Protein AF-A0A0D6JG32-F1 (afdb_monomer)

Nearest PDB structures (foldseek):
  5dy8-assembly1_B  TM=2.649E-01  e=4.350E+00  Homo sapiens
  4mgc-assembly1_A  TM=2.528E-01  e=4.806E+00  Homo sapiens
  7vjl-assembly2_B  TM=2.838E-01  e=5.581E+00  Homo sapiens
  5dyb-assembly1_B  TM=2.627E-01  e=7.160E+00  Homo sapiens

pLDDT: mean 90.35, std 12.0, range [39.84, 98.31]

Mean predicted aligned error: 5.26 Å

Secondary structure (DSSP, 8-state):
-------HHHHHHHHHHHHHHHTTS----BSSSTT-B-HHHHHHH---GGGHHHHHHHHHHHHHHTT-S---SS-HHHHHHHHHHHHHHH---TT---HHHHHHHHHTTT--HHHHHHHHHHHHHHHHHTT-S--TT--S---

Solvent-accessible surface area (backbone atoms only — not comparable to full-atom values): 8541 Å² total; per-residue (Å²): 133,83,78,81,78,77,48,67,68,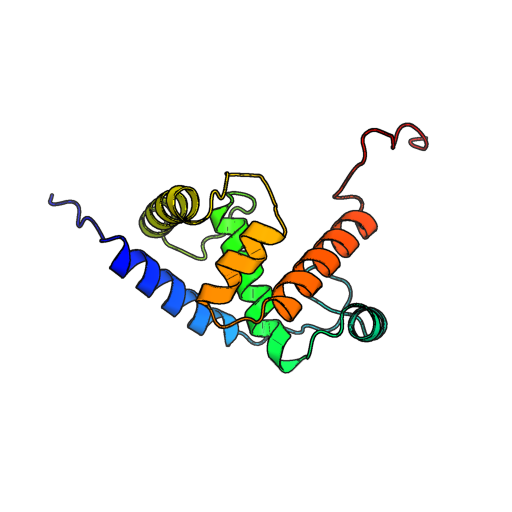57,33,52,50,52,52,51,51,46,49,62,56,57,39,68,55,94,69,84,48,72,42,87,52,79,78,27,45,37,79,66,50,36,69,73,50,64,60,55,76,90,47,46,46,54,54,50,48,48,47,52,54,49,36,44,58,24,65,70,48,96,68,81,84,57,60,68,76,39,46,55,46,49,42,52,50,41,28,76,75,60,68,52,48,74,71,57,89,50,65,71,48,47,28,59,55,35,43,79,77,70,43,50,56,70,54,40,45,32,49,46,54,51,39,53,52,44,32,48,78,67,66,72,54,82,56,98,80,71,79,79,85,91,127

Sequence (143 aa):
MSENKISTERAWQALHEAYRRDVKRKVNYEGTDWCEITPEEKKVFHIADISMPWVVTAYRYYEEILDLTDTDLLPPHVLALIRKDVAERFGMEPRMMCHTQFENFAKIFGISRRTAHAWFIKHEFWCVRRGIQGYDDDDEFLY

Structure (mmCIF, N/CA/C/O backbone):
data_AF-A0A0D6JG32-F1
#
_entry.id   AF-A0A0D6JG32-F1
#
loop_
_atom_site.group_PDB
_atom_site.id
_atom_site.type_symbol
_atom_site.label_atom_id
_atom_site.label_alt_id
_atom_site.label_comp_id
_atom_site.label_asym_id
_atom_site.label_entity_id
_atom_site.label_seq_id
_atom_site.pdbx_PDB_ins_code
_atom_site.Cartn_x
_atom_site.Cartn_y
_atom_site.Cartn_z
_atom_site.occupancy
_atom_site.B_iso_or_equiv
_atom_site.auth_seq_id
_atom_site.auth_comp_id
_atom_site.auth_asym_id
_atom_site.auth_atom_id
_atom_site.pdbx_PDB_model_num
ATOM 1 N N . MET A 1 1 ? -28.783 12.613 21.079 1.00 39.84 1 MET A N 1
ATOM 2 C CA . MET A 1 1 ? -28.299 11.674 20.046 1.00 39.84 1 MET A CA 1
ATOM 3 C C . MET A 1 1 ? -26.962 11.143 20.524 1.00 39.84 1 MET A C 1
ATOM 5 O O . MET A 1 1 ? -26.041 11.934 20.650 1.00 39.84 1 MET A O 1
ATOM 9 N N . SER A 1 2 ? -26.869 9.871 20.916 1.00 43.12 2 SER A N 1
ATOM 10 C CA . SER A 1 2 ? -25.583 9.293 21.316 1.00 43.12 2 SER A CA 1
ATOM 11 C C . SER A 1 2 ? -24.749 9.067 20.060 1.00 43.12 2 SER A C 1
ATOM 13 O O . SER A 1 2 ? -25.084 8.202 19.250 1.00 43.12 2 SER A O 1
ATOM 15 N N . GLU A 1 3 ? -23.693 9.856 19.875 1.00 51.03 3 GLU A N 1
ATOM 16 C CA . GLU A 1 3 ? -22.641 9.529 18.917 1.00 51.03 3 GLU A CA 1
ATOM 17 C C . GLU A 1 3 ? -22.127 8.132 19.252 1.00 51.03 3 GLU A C 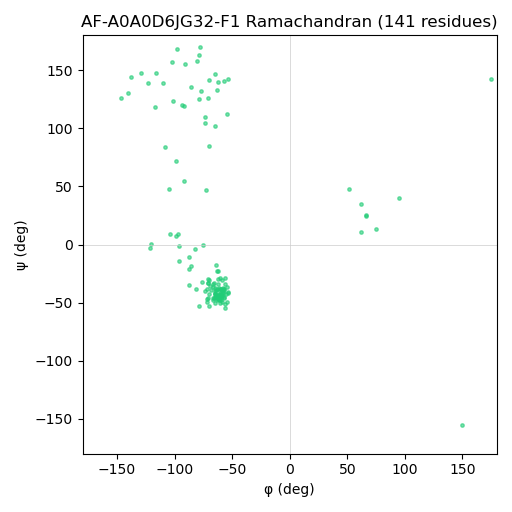1
ATOM 19 O O . GLU A 1 3 ? -21.565 7.896 20.325 1.00 51.03 3 GLU A O 1
ATOM 24 N N . ASN A 1 4 ? -22.380 7.181 18.359 1.00 55.91 4 ASN A N 1
ATOM 25 C CA . ASN A 1 4 ? -21.867 5.829 18.481 1.00 55.91 4 ASN A CA 1
ATOM 26 C C . ASN A 1 4 ? -20.350 5.912 18.245 1.00 55.91 4 ASN A C 1
ATOM 28 O O . ASN A 1 4 ? -19.881 5.794 17.116 1.00 55.91 4 ASN A O 1
ATOM 32 N N . LYS A 1 5 ? -19.579 6.215 19.298 1.00 75.81 5 LYS A N 1
ATOM 33 C CA . LYS A 1 5 ? -18.115 6.256 19.241 1.00 75.81 5 LYS A CA 1
ATOM 34 C C . LYS A 1 5 ? -17.614 4.843 18.954 1.00 75.81 5 LYS A C 1
ATOM 36 O O . LYS A 1 5 ? -17.618 3.979 19.828 1.00 75.81 5 LYS A O 1
ATOM 41 N N . ILE A 1 6 ? -17.231 4.595 17.707 1.00 84.75 6 ILE A N 1
ATOM 42 C CA . ILE A 1 6 ? -16.534 3.373 17.315 1.00 84.75 6 ILE A CA 1
ATOM 43 C C . ILE A 1 6 ? -15.188 3.307 18.065 1.00 84.75 6 ILE A C 1
ATOM 45 O O . ILE A 1 6 ? -14.531 4.327 18.271 1.00 84.75 6 ILE A O 1
ATOM 49 N N . SER A 1 7 ? -14.798 2.122 18.538 1.00 93.25 7 SER A N 1
ATOM 50 C CA . SER A 1 7 ? -13.498 1.919 19.189 1.00 93.25 7 SER A CA 1
ATOM 51 C C . SER A 1 7 ? -12.382 1.761 18.154 1.00 93.25 7 SER A C 1
ATOM 53 O O . SER A 1 7 ? -12.638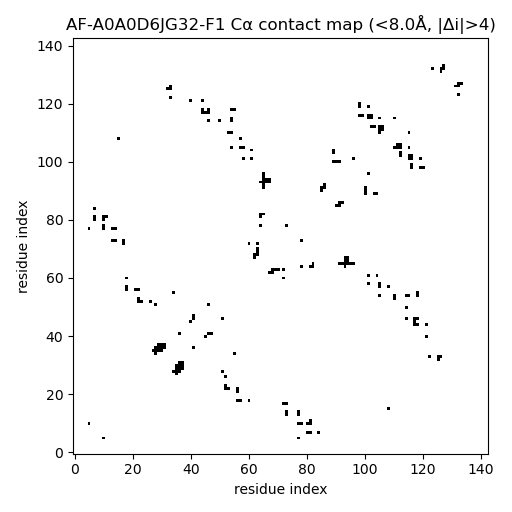 1.335 17.028 1.00 93.25 7 SER A O 1
ATOM 55 N N . THR A 1 8 ? -11.131 2.024 18.545 1.00 93.69 8 THR A N 1
ATOM 56 C CA . THR A 1 8 ? -9.947 1.784 17.697 1.00 93.69 8 THR A CA 1
ATOM 57 C C . THR A 1 8 ? -9.896 0.342 17.187 1.00 93.69 8 THR A C 1
ATOM 59 O O . THR A 1 8 ? -9.641 0.107 16.012 1.00 93.69 8 THR A O 1
ATOM 62 N N . GLU A 1 9 ? -10.230 -0.635 18.035 1.00 94.50 9 GLU A N 1
ATOM 63 C CA . GLU A 1 9 ? -10.300 -2.047 17.643 1.00 94.50 9 GLU A CA 1
ATOM 64 C C . GLU A 1 9 ? -11.325 -2.292 16.525 1.00 94.50 9 GLU A C 1
ATOM 66 O O . GLU A 1 9 ? -11.016 -2.945 15.529 1.00 94.50 9 GLU A O 1
ATOM 71 N N . ARG A 1 10 ? -12.531 -1.723 16.646 1.00 95.56 10 ARG A N 1
ATOM 72 C CA . ARG A 1 10 ? -13.561 -1.831 15.604 1.00 95.56 10 ARG A CA 1
ATOM 73 C C . ARG A 1 10 ? -13.161 -1.102 14.322 1.00 95.56 10 ARG A C 1
ATOM 75 O O . ARG A 1 10 ? -13.494 -1.573 13.239 1.00 95.56 10 ARG A O 1
ATOM 82 N N . ALA A 1 11 ? -12.438 0.012 14.427 1.00 95.81 11 ALA A N 1
ATOM 83 C CA . ALA A 1 11 ? -11.901 0.713 13.265 1.00 95.81 11 ALA A CA 1
ATOM 84 C C . ALA A 1 11 ? -10.892 -0.169 12.505 1.00 95.81 11 ALA A C 1
ATOM 86 O O . ALA A 1 11 ? -10.995 -0.311 11.287 1.00 95.81 11 ALA A O 1
ATOM 87 N N . TRP A 1 12 ? -9.979 -0.837 13.220 1.00 96.31 12 TRP A N 1
ATOM 88 C CA . TRP A 1 12 ? -9.034 -1.790 12.625 1.00 96.31 12 TRP A CA 1
ATOM 89 C C . TRP A 1 12 ? -9.732 -3.006 12.010 1.00 96.31 12 TRP A C 1
ATOM 91 O O . TRP A 1 12 ? -9.347 -3.449 10.928 1.00 96.31 12 TRP A O 1
ATOM 101 N N . GLN A 1 13 ? -10.778 -3.531 12.654 1.00 96.62 13 GLN A N 1
ATOM 102 C CA . GLN A 1 13 ? -11.599 -4.604 12.085 1.00 96.62 13 GLN A CA 1
ATOM 103 C C . GLN A 1 13 ? -12.247 -4.171 10.764 1.00 96.62 13 GLN A C 1
ATOM 105 O O . GLN A 1 13 ? -12.113 -4.883 9.769 1.00 96.62 13 GLN A O 1
ATOM 110 N N . ALA A 1 14 ? -12.859 -2.983 10.723 1.00 96.12 14 ALA A N 1
ATOM 111 C CA . ALA A 1 14 ? -13.464 -2.436 9.510 1.00 96.12 14 ALA A CA 1
ATOM 112 C C . ALA A 1 14 ? -12.433 -2.262 8.380 1.00 96.12 14 ALA A C 1
ATOM 114 O O . ALA A 1 14 ? -12.694 -2.650 7.242 1.00 96.12 14 ALA A O 1
ATOM 115 N N . LEU A 1 15 ? -11.238 -1.755 8.700 1.00 96.44 15 LEU A N 1
ATOM 116 C CA . LEU A 1 15 ? -10.128 -1.643 7.752 1.00 96.44 15 LEU A CA 1
ATOM 117 C C . LEU A 1 15 ? -9.685 -3.014 7.219 1.00 96.44 15 LEU A C 1
ATOM 119 O O . LEU A 1 15 ? -9.514 -3.181 6.013 1.00 96.44 15 LEU A O 1
ATOM 123 N N . HIS A 1 16 ? -9.567 -4.028 8.078 1.00 97.19 16 HIS A N 1
ATOM 124 C CA . HIS A 1 16 ? -9.230 -5.387 7.650 1.00 97.19 16 HIS A CA 1
ATOM 125 C C . HIS A 1 16 ? -10.304 -6.030 6.768 1.00 97.19 16 HIS A C 1
ATOM 127 O O . HIS A 1 16 ? -9.977 -6.748 5.820 1.00 97.19 16 HIS A O 1
ATOM 133 N N . GLU A 1 17 ? -11.578 -5.821 7.082 1.00 96.56 17 GLU A N 1
ATOM 134 C CA . GLU A 1 17 ? -12.697 -6.326 6.286 1.00 96.56 17 GLU A CA 1
ATOM 135 C C . GLU A 1 17 ? -12.746 -5.668 4.909 1.00 96.56 17 GLU A C 1
ATOM 137 O O . GLU A 1 17 ? -12.849 -6.371 3.899 1.00 96.56 17 GLU A O 1
ATOM 142 N N . ALA A 1 18 ? -12.598 -4.343 4.863 1.00 96.50 18 ALA A N 1
ATOM 143 C CA . ALA A 1 18 ? -12.547 -3.577 3.627 1.00 96.50 18 ALA A CA 1
ATOM 144 C C . ALA A 1 18 ? -11.354 -4.014 2.758 1.00 96.50 18 ALA A C 1
ATOM 146 O O . ALA A 1 18 ? -11.538 -4.361 1.591 1.00 96.50 18 ALA A O 1
ATOM 147 N N . TYR A 1 19 ? -10.169 -4.164 3.356 1.00 97.12 19 TYR A N 1
ATOM 148 C CA . TYR A 1 19 ? -8.989 -4.706 2.683 1.00 97.12 19 TYR A CA 1
ATOM 149 C C . TYR A 1 19 ? -9.245 -6.099 2.085 1.00 97.12 19 TYR A C 1
ATOM 151 O O . TYR A 1 19 ? -9.022 -6.321 0.896 1.00 97.12 19 TYR A O 1
ATOM 159 N N . ARG A 1 20 ? -9.775 -7.051 2.869 1.00 96.50 20 ARG A N 1
ATOM 160 C CA . ARG A 1 20 ? -10.064 -8.420 2.388 1.00 96.50 20 ARG A CA 1
ATOM 161 C C . ARG A 1 20 ? -11.097 -8.447 1.265 1.00 96.50 20 ARG A C 1
ATOM 163 O O . ARG A 1 20 ? -11.045 -9.339 0.416 1.00 96.50 20 ARG A O 1
ATOM 170 N N . ARG A 1 21 ? -12.069 -7.534 1.293 1.00 95.69 21 ARG A N 1
ATOM 171 C CA . ARG A 1 21 ? -13.050 -7.358 0.219 1.00 95.69 21 ARG A CA 1
ATOM 172 C C . ARG A 1 21 ? -12.358 -6.850 -1.044 1.00 95.69 21 ARG A C 1
ATOM 174 O O . ARG A 1 21 ? -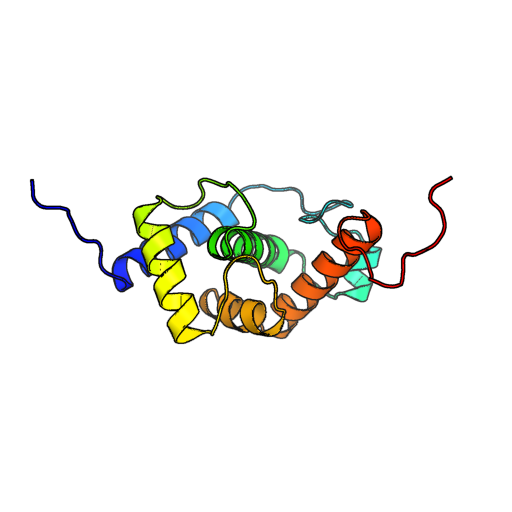12.578 -7.413 -2.114 1.00 95.69 21 ARG A O 1
ATOM 181 N N . ASP A 1 22 ? -11.513 -5.835 -0.917 1.00 95.31 22 ASP A N 1
ATOM 182 C CA . ASP A 1 22 ? -10.933 -5.130 -2.059 1.00 95.31 22 ASP A CA 1
ATOM 183 C C . ASP A 1 22 ? -9.813 -5.920 -2.744 1.00 95.31 22 ASP A C 1
ATOM 185 O O . ASP A 1 22 ? -9.740 -5.905 -3.970 1.00 95.31 22 ASP A O 1
ATOM 189 N N . VAL A 1 23 ? -9.047 -6.725 -1.999 1.00 95.56 23 VAL A N 1
ATOM 190 C CA . VAL A 1 23 ? -8.066 -7.686 -2.547 1.00 95.56 23 VAL A CA 1
ATOM 191 C C . VAL A 1 23 ? -8.703 -8.679 -3.528 1.00 95.56 23 VAL A C 1
ATOM 193 O O . VAL A 1 23 ? -8.044 -9.172 -4.439 1.00 95.56 23 VAL A O 1
ATOM 196 N N . LYS A 1 24 ? -9.993 -8.995 -3.363 1.00 92.56 24 LYS A N 1
ATOM 197 C CA . LYS A 1 24 ? -10.715 -9.939 -4.233 1.00 92.56 24 LYS A CA 1
ATOM 198 C C . LYS A 1 24 ? -11.228 -9.299 -5.523 1.00 92.56 24 LYS A C 1
ATOM 200 O O . LYS A 1 24 ? -11.820 -10.001 -6.348 1.00 92.56 24 LYS A O 1
ATOM 205 N N . ARG A 1 25 ? -11.063 -7.984 -5.702 1.00 87.75 25 ARG A N 1
ATOM 206 C CA . ARG A 1 25 ? -11.461 -7.308 -6.939 1.00 87.75 25 ARG A CA 1
ATOM 207 C C . ARG A 1 25 ? -10.628 -7.851 -8.096 1.00 87.75 25 ARG A C 1
ATOM 209 O O . ARG A 1 25 ? -9.411 -7.960 -8.006 1.00 87.75 25 ARG A O 1
ATOM 216 N N . LYS A 1 26 ? -11.299 -8.186 -9.199 1.00 83.44 26 LYS A N 1
ATOM 217 C CA . LYS A 1 26 ? -10.620 -8.577 -10.435 1.00 83.44 26 LYS A CA 1
ATOM 218 C C . LYS A 1 26 ? -10.033 -7.324 -11.070 1.00 83.44 26 LYS A C 1
ATOM 220 O O . LYS A 1 26 ? -10.770 -6.519 -11.630 1.00 83.44 26 LYS A O 1
ATOM 225 N N . VAL A 1 27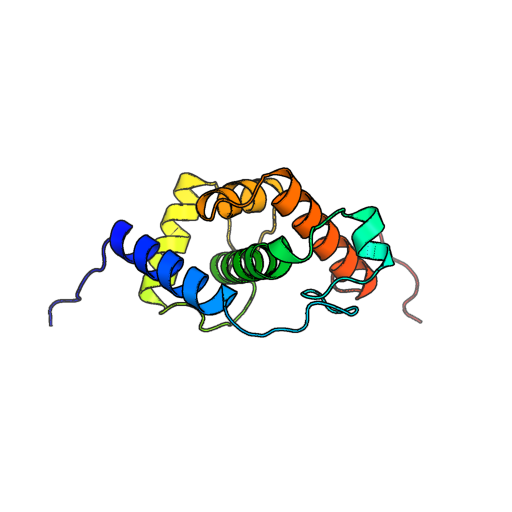 ? -8.725 -7.172 -10.945 1.00 88.69 27 VAL A N 1
ATOM 226 C CA . VAL A 1 27 ? -7.943 -6.086 -11.534 1.00 88.69 27 VAL A CA 1
ATOM 227 C C . VAL A 1 27 ? -6.873 -6.728 -12.407 1.00 88.69 27 VAL A C 1
ATOM 229 O O . VAL A 1 27 ? -6.317 -7.764 -12.037 1.00 88.69 27 VAL A O 1
ATOM 232 N N . ASN A 1 28 ? -6.627 -6.150 -13.581 1.00 91.56 28 ASN A N 1
ATOM 233 C CA . ASN A 1 28 ? -5.459 -6.521 -14.364 1.00 91.56 28 ASN A CA 1
ATOM 234 C C . ASN A 1 28 ? -4.239 -5.816 -13.765 1.00 91.56 28 ASN A C 1
ATOM 236 O O . ASN A 1 28 ? -4.261 -4.602 -13.607 1.00 91.56 28 ASN A O 1
ATOM 240 N N . TYR A 1 29 ? -3.208 -6.581 -13.422 1.00 94.94 29 TYR A N 1
ATOM 241 C CA . TYR A 1 29 ? -1.969 -6.058 -12.847 1.00 94.94 29 TYR A CA 1
ATOM 242 C C . TYR A 1 29 ? -0.824 -6.035 -13.863 1.00 94.94 29 TYR A C 1
ATOM 244 O O . TYR A 1 29 ? 0.318 -5.818 -13.481 1.00 94.94 29 TYR A O 1
ATOM 252 N N . GLU A 1 30 ? -1.097 -6.285 -15.142 1.00 94.69 30 GLU A N 1
ATOM 253 C CA . GLU A 1 30 ? -0.098 -6.248 -16.208 1.00 94.69 30 GLU A CA 1
ATOM 254 C C . GLU A 1 30 ? -0.204 -4.948 -16.996 1.00 94.69 30 GLU A C 1
ATOM 256 O O . GLU A 1 30 ? -1.257 -4.649 -17.558 1.00 94.69 30 GLU A O 1
ATOM 261 N N . GLY A 1 31 ? 0.901 -4.208 -17.070 1.00 94.75 31 GLY A N 1
ATOM 262 C CA . GLY A 1 31 ? 0.946 -2.928 -17.762 1.00 94.75 31 GLY A CA 1
ATOM 263 C C . GLY A 1 31 ? 1.960 -1.972 -17.147 1.00 94.75 31 GLY A C 1
ATOM 264 O O . GLY A 1 31 ? 2.948 -2.403 -16.558 1.00 94.75 31 GLY A O 1
ATOM 265 N N . THR A 1 32 ? 1.746 -0.675 -17.346 1.00 93.44 32 THR A N 1
ATOM 266 C CA . THR A 1 32 ? 2.736 0.378 -17.051 1.00 93.44 32 THR A CA 1
ATOM 267 C C . THR A 1 32 ? 2.250 1.407 -16.036 1.00 93.44 32 THR A C 1
ATOM 269 O O . THR A 1 32 ? 2.986 2.357 -15.739 1.00 93.44 32 THR A O 1
ATOM 272 N N . ASP A 1 33 ? 1.029 1.249 -15.526 1.00 94.88 33 ASP A N 1
ATOM 273 C CA . ASP A 1 33 ? 0.461 2.131 -14.517 1.00 94.88 33 ASP A CA 1
ATOM 274 C C . ASP A 1 33 ? 1.013 1.835 -13.108 1.00 94.88 33 ASP A C 1
ATOM 276 O O . ASP A 1 33 ? 1.716 0.846 -12.872 1.00 94.88 33 ASP A O 1
ATOM 280 N N . TRP A 1 34 ? 0.714 2.704 -12.144 1.00 93.88 34 TRP A N 1
ATOM 281 C CA . TRP A 1 34 ? 1.247 2.625 -10.781 1.00 93.88 34 TRP A CA 1
ATOM 282 C C . TRP A 1 34 ? 0.898 1.295 -10.104 1.00 93.88 34 TRP A C 1
ATOM 284 O O . TRP A 1 34 ? 1.735 0.713 -9.411 1.00 93.88 34 TRP A O 1
ATOM 294 N N . CYS A 1 35 ? -0.308 0.779 -10.362 1.00 94.38 35 CYS A N 1
ATOM 295 C CA . CYS A 1 35 ? -0.808 -0.473 -9.802 1.00 94.38 35 CYS A CA 1
ATOM 296 C C . CYS A 1 35 ? -0.436 -1.715 -10.620 1.00 94.38 35 CYS A C 1
ATOM 298 O O . CYS A 1 35 ? -0.620 -2.832 -10.142 1.00 94.38 35 CYS A O 1
ATOM 300 N N . GLU A 1 36 ? 0.095 -1.536 -11.826 1.00 96.44 36 GLU A N 1
ATOM 301 C CA . GLU A 1 36 ? 0.451 -2.608 -12.754 1.00 96.44 36 GLU A CA 1
ATOM 302 C C . GLU A 1 36 ? 1.948 -2.930 -12.672 1.00 96.44 36 GLU A C 1
ATOM 304 O O . GLU A 1 36 ? 2.710 -2.189 -12.062 1.00 96.44 36 GLU A O 1
ATOM 309 N N . ILE A 1 37 ? 2.400 -4.033 -13.260 1.00 95.56 37 ILE A N 1
ATOM 310 C CA . ILE A 1 37 ? 3.817 -4.391 -13.336 1.00 95.56 37 ILE A CA 1
ATOM 311 C C . ILE A 1 37 ? 4.146 -4.993 -14.707 1.00 95.56 37 ILE A C 1
ATOM 313 O O . ILE A 1 37 ? 3.460 -5.906 -15.182 1.00 95.56 37 ILE A O 1
ATOM 317 N N . THR A 1 38 ? 5.203 -4.501 -15.354 1.00 95.44 38 THR A N 1
ATOM 318 C CA . THR A 1 38 ? 5.676 -5.057 -16.635 1.00 95.44 38 THR A CA 1
ATOM 319 C C . THR A 1 38 ? 6.491 -6.344 -16.431 1.00 95.44 38 THR A C 1
ATOM 321 O O . THR A 1 38 ? 6.987 -6.604 -15.329 1.00 95.44 38 THR A O 1
ATOM 324 N N . PRO A 1 39 ? 6.708 -7.167 -17.477 1.00 95.19 39 PRO A N 1
ATOM 325 C CA . PRO A 1 39 ? 7.618 -8.313 -17.398 1.00 95.19 39 PRO A CA 1
ATOM 326 C C . PRO A 1 39 ? 9.048 -7.944 -16.967 1.00 95.19 39 PRO A C 1
ATOM 328 O O . PRO A 1 39 ? 9.712 -8.725 -16.284 1.00 95.19 39 PRO A O 1
ATOM 331 N N . GLU A 1 40 ? 9.536 -6.766 -17.351 1.00 95.31 40 GLU A N 1
ATOM 332 C CA . GLU A 1 40 ? 10.852 -6.243 -16.979 1.00 95.31 40 GLU A CA 1
ATOM 333 C C . GLU A 1 40 ? 10.880 -5.835 -15.505 1.00 95.31 40 GLU A C 1
ATOM 335 O O . GLU A 1 40 ? 11.774 -6.247 -14.764 1.00 95.31 40 GLU A O 1
ATOM 340 N N . GLU A 1 41 ? 9.867 -5.099 -15.050 1.00 95.69 41 GLU A N 1
ATOM 341 C CA . GLU A 1 41 ? 9.722 -4.699 -13.651 1.00 95.69 41 GLU A CA 1
ATOM 342 C C . GLU A 1 41 ? 9.587 -5.929 -12.736 1.00 95.69 41 GLU A C 1
ATOM 344 O O . GLU A 1 41 ? 10.205 -5.971 -11.670 1.00 95.69 41 GLU A O 1
ATOM 349 N N . LYS A 1 42 ? 8.888 -6.992 -13.168 1.00 94.38 42 LYS A N 1
ATOM 350 C CA . LYS A 1 42 ? 8.832 -8.274 -12.435 1.00 94.38 42 LYS A CA 1
ATOM 351 C C . LYS A 1 42 ? 10.227 -8.868 -12.203 1.00 94.38 42 LYS A C 1
ATOM 353 O O . LYS A 1 42 ? 10.481 -9.384 -11.114 1.00 94.38 42 LYS A O 1
ATOM 358 N N . LYS A 1 43 ? 11.141 -8.778 -13.180 1.00 94.19 43 LYS A N 1
ATOM 359 C CA . LYS A 1 43 ? 12.532 -9.268 -13.052 1.00 94.19 43 LYS A CA 1
ATOM 360 C C . LYS A 1 43 ? 13.371 -8.409 -12.106 1.00 94.19 43 LYS A C 1
ATOM 362 O O . LYS A 1 43 ? 14.247 -8.932 -11.432 1.00 94.19 43 LYS A O 1
ATOM 367 N N . VAL A 1 44 ? 13.122 -7.103 -12.051 1.00 96.00 44 VAL A N 1
ATOM 368 C CA . VAL A 1 44 ? 13.874 -6.181 -11.184 1.00 96.00 44 VAL A CA 1
ATOM 369 C C . VAL A 1 44 ? 13.379 -6.274 -9.739 1.00 96.00 44 VAL A C 1
ATOM 371 O O . VAL A 1 44 ? 14.152 -6.518 -8.810 1.00 96.00 44 VAL A O 1
ATOM 374 N N . PHE A 1 45 ? 12.070 -6.128 -9.537 1.00 95.94 45 PHE A N 1
ATOM 375 C CA . PHE A 1 45 ? 11.473 -6.019 -8.207 1.00 95.94 45 PHE A CA 1
ATOM 376 C C . PHE A 1 45 ? 11.163 -7.382 -7.572 1.00 95.94 45 PHE A C 1
ATOM 378 O O . PHE A 1 45 ? 11.052 -7.477 -6.342 1.00 95.94 45 PHE A O 1
ATOM 385 N N . HIS A 1 46 ? 11.097 -8.453 -8.371 1.00 95.44 46 HIS A N 1
ATOM 386 C CA . HIS A 1 46 ? 10.792 -9.821 -7.934 1.00 95.44 46 HIS A CA 1
ATOM 387 C C . HIS A 1 46 ? 9.511 -9.901 -7.085 1.00 95.44 46 HIS A C 1
ATOM 389 O O . HIS A 1 46 ? 9.493 -10.489 -6.001 1.00 95.44 46 HIS A O 1
ATOM 395 N N . ILE A 1 47 ? 8.436 -9.268 -7.560 1.00 95.19 47 ILE A N 1
ATOM 396 C CA . ILE A 1 47 ? 7.114 -9.325 -6.928 1.00 95.19 47 ILE A CA 1
ATOM 397 C C . ILE A 1 47 ? 6.326 -10.448 -7.596 1.00 95.19 47 ILE A C 1
ATOM 399 O O . ILE A 1 47 ? 6.120 -10.433 -8.805 1.00 95.19 47 ILE A O 1
ATOM 403 N N . ALA A 1 48 ? 5.916 -11.444 -6.811 1.00 93.25 48 ALA A N 1
ATOM 404 C CA . ALA A 1 48 ? 5.120 -12.553 -7.321 1.00 93.25 48 ALA A CA 1
ATOM 405 C C . ALA A 1 48 ? 3.703 -12.089 -7.688 1.00 93.25 48 ALA A C 1
ATOM 407 O O . ALA A 1 48 ? 3.086 -11.339 -6.931 1.00 93.25 48 ALA A O 1
ATOM 408 N N . ASP A 1 49 ? 3.152 -12.614 -8.782 1.00 92.94 49 ASP A N 1
ATOM 409 C CA . ASP A 1 49 ? 1.812 -12.249 -9.270 1.00 92.94 49 ASP A CA 1
ATOM 410 C C . ASP A 1 49 ? 0.721 -12.478 -8.220 1.00 92.94 49 ASP A C 1
ATOM 412 O O . ASP A 1 49 ? -0.161 -11.644 -8.028 1.00 92.94 49 ASP A O 1
ATOM 416 N N . ILE A 1 50 ? 0.831 -13.568 -7.455 1.00 94.38 50 ILE A N 1
ATOM 417 C CA . ILE A 1 50 ? -0.097 -13.881 -6.360 1.00 94.38 50 ILE A CA 1
ATOM 418 C C . ILE A 1 50 ? -0.089 -12.828 -5.240 1.00 94.38 50 ILE A C 1
ATOM 420 O O . ILE A 1 50 ? -1.066 -12.706 -4.503 1.00 94.38 50 ILE A O 1
ATOM 424 N N . SER A 1 51 ? 0.992 -12.056 -5.112 1.00 95.75 51 SER A N 1
ATOM 425 C CA . SER A 1 51 ? 1.146 -11.008 -4.102 1.00 95.75 51 SER A CA 1
ATOM 426 C C . SER A 1 51 ? 0.594 -9.657 -4.555 1.00 95.75 51 SER A C 1
ATOM 428 O O . SER A 1 51 ? 0.296 -8.827 -3.697 1.00 95.75 51 SER A O 1
ATOM 430 N N . MET A 1 52 ? 0.438 -9.433 -5.866 1.00 96.06 52 MET A N 1
ATOM 431 C CA . MET A 1 52 ? 0.027 -8.143 -6.434 1.00 96.06 52 MET A CA 1
ATOM 432 C C . MET A 1 52 ? -1.288 -7.614 -5.843 1.00 96.06 52 MET A C 1
ATOM 434 O O . MET A 1 52 ? -1.283 -6.487 -5.347 1.00 96.06 52 MET A O 1
ATOM 438 N N . PRO A 1 53 ? -2.383 -8.401 -5.761 1.00 97.12 53 PRO A N 1
ATOM 439 C CA . PRO A 1 53 ? -3.636 -7.889 -5.209 1.00 97.12 53 PRO A CA 1
ATOM 440 C C . PRO A 1 53 ? -3.506 -7.402 -3.767 1.00 97.12 53 PRO A C 1
ATOM 442 O O . PRO A 1 53 ? -4.081 -6.381 -3.393 1.00 97.12 53 PRO A O 1
ATOM 445 N N . TRP A 1 54 ? -2.717 -8.113 -2.964 1.00 97.75 54 TRP A N 1
ATOM 446 C CA . TRP A 1 54 ? -2.499 -7.807 -1.555 1.00 97.75 54 TRP A CA 1
ATOM 447 C C . TRP A 1 54 ? -1.680 -6.531 -1.389 1.00 97.75 54 TRP A C 1
ATOM 449 O O . TRP A 1 54 ? -2.112 -5.600 -0.712 1.00 97.75 54 TRP A O 1
ATOM 459 N N . VAL A 1 55 ? -0.517 -6.459 -2.040 1.00 97.81 55 VAL A N 1
ATOM 460 C CA . VAL A 1 55 ? 0.403 -5.335 -1.843 1.00 97.81 55 VAL A CA 1
ATOM 461 C C . VAL A 1 55 ? -0.114 -4.041 -2.467 1.00 97.81 55 VAL A C 1
ATOM 463 O O . VAL A 1 55 ? -0.033 -3.002 -1.818 1.00 97.81 55 VAL A O 1
ATOM 466 N N . VAL A 1 56 ? -0.744 -4.107 -3.646 1.00 97.50 56 VAL A N 1
ATOM 467 C CA . VAL A 1 56 ? -1.383 -2.944 -4.281 1.00 97.50 56 VAL A CA 1
ATOM 468 C C . VAL A 1 56 ? -2.503 -2.409 -3.397 1.00 97.50 56 VAL A C 1
ATOM 470 O O . VAL A 1 56 ? -2.584 -1.208 -3.156 1.00 97.50 56 VAL A O 1
ATOM 473 N N . THR A 1 57 ? -3.368 -3.288 -2.879 1.00 97.44 57 THR A N 1
ATOM 474 C CA . THR A 1 57 ? -4.470 -2.853 -2.011 1.00 97.44 57 THR A CA 1
ATOM 475 C C . THR A 1 57 ? -3.928 -2.250 -0.718 1.00 97.44 57 THR A C 1
ATOM 477 O O . THR A 1 57 ? -4.394 -1.194 -0.311 1.00 97.44 57 THR A O 1
ATOM 480 N N . ALA A 1 58 ? -2.909 -2.853 -0.099 1.00 97.75 58 ALA A N 1
ATOM 481 C CA . ALA A 1 58 ? -2.301 -2.294 1.108 1.00 97.75 58 ALA A CA 1
ATOM 482 C C . ALA A 1 58 ? -1.709 -0.905 0.842 1.00 97.75 58 ALA A C 1
ATOM 484 O O . ALA A 1 58 ? -1.845 -0.016 1.677 1.00 97.75 58 ALA A O 1
ATOM 485 N N . TYR A 1 59 ? -1.104 -0.702 -0.330 1.00 97.06 59 TYR A N 1
ATOM 486 C CA . TYR A 1 59 ? -0.566 0.594 -0.725 1.00 97.06 59 TYR A CA 1
ATOM 487 C C . TYR A 1 59 ? -1.648 1.668 -0.853 1.00 97.06 59 TYR A C 1
ATOM 489 O O . TYR A 1 59 ? -1.504 2.736 -0.277 1.00 97.06 59 TYR A O 1
ATOM 497 N N . ARG A 1 60 ? -2.788 1.358 -1.480 1.00 95.75 60 ARG A N 1
ATOM 498 C CA . ARG A 1 60 ? -3.915 2.307 -1.588 1.00 95.75 60 ARG A CA 1
ATOM 499 C C . ARG A 1 60 ? -4.431 2.768 -0.233 1.00 95.75 60 ARG A C 1
ATOM 501 O O . ARG A 1 60 ? -4.696 3.944 -0.032 1.00 95.75 60 ARG A O 1
ATOM 508 N N . TYR A 1 61 ? -4.584 1.827 0.698 1.00 96.38 61 TYR A N 1
ATOM 509 C CA . TYR A 1 61 ? -5.021 2.148 2.056 1.00 96.38 61 TYR A CA 1
ATOM 510 C C . TYR A 1 61 ? -3.960 2.971 2.789 1.00 96.38 61 TYR A C 1
ATOM 512 O O . TYR A 1 61 ? -4.307 3.864 3.553 1.00 96.38 61 TYR A O 1
ATOM 520 N N . TYR A 1 62 ? -2.675 2.696 2.553 1.00 96.50 62 TYR A N 1
ATOM 521 C CA . TYR A 1 62 ? -1.587 3.513 3.080 1.00 96.50 62 TYR A CA 1
ATOM 522 C C . TYR A 1 62 ? -1.670 4.954 2.554 1.00 96.50 62 TYR A C 1
ATOM 524 O O . TYR A 1 62 ? -1.659 5.880 3.358 1.00 96.50 62 TYR A O 1
ATOM 532 N N . GLU A 1 63 ? -1.852 5.154 1.248 1.00 95.56 63 GLU A N 1
ATOM 533 C CA . GLU A 1 63 ? -2.005 6.483 0.639 1.00 95.56 63 GLU A CA 1
ATOM 534 C C . GLU A 1 63 ? -3.236 7.240 1.160 1.00 95.56 63 GLU A C 1
ATOM 536 O O . GLU A 1 63 ? -3.151 8.427 1.475 1.00 95.56 63 GLU A O 1
ATOM 541 N N . GLU A 1 64 ? -4.377 6.565 1.303 1.00 94.81 64 GLU A N 1
ATOM 542 C CA . GLU A 1 64 ? -5.593 7.163 1.864 1.00 94.81 64 GLU A CA 1
ATOM 543 C C . GLU A 1 64 ? -5.409 7.546 3.341 1.00 94.81 64 GLU A C 1
ATOM 545 O O . GLU A 1 64 ? -5.798 8.634 3.770 1.00 94.81 64 GLU A O 1
ATOM 550 N N . ILE A 1 65 ? -4.763 6.696 4.141 1.00 95.19 65 ILE A N 1
ATOM 551 C CA . ILE A 1 65 ? -4.421 7.011 5.533 1.00 95.19 65 ILE A CA 1
ATOM 552 C C . ILE A 1 65 ? -3.485 8.219 5.596 1.00 95.19 65 ILE A C 1
ATOM 554 O O . ILE A 1 65 ? -3.668 9.079 6.454 1.00 95.19 65 ILE A O 1
ATOM 558 N N . LEU A 1 66 ? -2.532 8.324 4.675 1.00 94.69 66 LEU A N 1
ATOM 559 C CA . LEU A 1 66 ? -1.631 9.467 4.587 1.00 94.69 66 LEU A CA 1
ATOM 560 C C . LEU A 1 66 ? -2.273 10.732 4.007 1.00 94.69 66 LEU A C 1
ATOM 562 O O . LEU A 1 66 ? -1.591 11.748 3.948 1.00 94.69 66 LEU A O 1
ATOM 566 N N . ASP A 1 67 ? -3.552 10.722 3.625 1.00 93.12 67 ASP A N 1
ATOM 567 C CA . ASP A 1 67 ? -4.214 11.891 3.021 1.00 93.12 67 ASP A CA 1
ATOM 568 C C . ASP A 1 67 ? -3.573 12.313 1.683 1.00 93.12 67 ASP A C 1
ATOM 570 O O . ASP A 1 67 ? -3.458 13.497 1.374 1.00 93.12 67 ASP A O 1
ATOM 574 N N . LEU A 1 68 ? -3.108 11.328 0.905 1.00 91.00 68 LEU A N 1
ATOM 575 C CA . LEU A 1 68 ? -2.512 11.526 -0.424 1.00 91.00 68 LEU A CA 1
ATOM 576 C C . LEU A 1 68 ? -3.513 11.314 -1.563 1.00 91.00 68 LEU A C 1
ATOM 578 O O . LEU A 1 68 ? -3.241 11.679 -2.704 1.00 91.00 68 LEU A O 1
ATOM 582 N N . THR A 1 69 ? -4.661 10.708 -1.263 1.00 87.88 69 THR A N 1
ATOM 583 C CA . THR A 1 69 ? -5.724 10.437 -2.230 1.00 87.88 69 THR A CA 1
ATOM 584 C C . THR A 1 69 ? -7.086 10.730 -1.610 1.00 87.88 69 THR A C 1
ATOM 586 O O . THR A 1 69 ? -7.305 10.458 -0.431 1.00 87.88 69 THR A O 1
ATOM 589 N N . ASP A 1 70 ? -8.008 11.248 -2.421 1.00 78.12 70 ASP A N 1
ATOM 590 C CA . ASP A 1 70 ? -9.397 11.517 -2.028 1.00 78.12 70 ASP A CA 1
ATOM 591 C C . ASP A 1 70 ? -10.294 10.311 -2.354 1.00 78.12 70 ASP A C 1
ATOM 593 O O . ASP A 1 70 ? -11.260 10.404 -3.115 1.00 78.12 70 ASP A O 1
ATOM 597 N N . THR A 1 71 ? -9.929 9.131 -1.851 1.00 78.00 71 THR A N 1
ATOM 598 C CA . THR A 1 71 ? -10.743 7.921 -2.020 1.00 78.00 71 THR A CA 1
ATOM 599 C C . THR A 1 71 ? -11.737 7.737 -0.875 1.00 78.00 71 THR A C 1
ATOM 601 O O . THR A 1 71 ? -11.513 8.191 0.239 1.00 78.00 71 THR A O 1
ATOM 604 N N . ASP A 1 72 ? -12.828 7.018 -1.155 1.00 84.38 72 ASP A N 1
ATOM 605 C CA . ASP A 1 72 ? -13.822 6.599 -0.158 1.00 84.38 72 ASP A CA 1
ATOM 606 C C . ASP A 1 72 ? -13.674 5.096 0.176 1.00 84.38 72 ASP A C 1
ATOM 608 O O . ASP A 1 72 ? -14.647 4.334 0.121 1.00 84.38 72 ASP A O 1
ATOM 612 N N . LEU A 1 73 ? -12.456 4.601 0.452 1.00 89.62 73 LEU A N 1
ATOM 613 C CA . LEU A 1 73 ? -12.264 3.179 0.798 1.00 89.62 73 LEU A CA 1
ATOM 614 C C . LEU A 1 73 ? -12.832 2.877 2.191 1.00 89.62 73 LEU A C 1
ATOM 616 O O . LEU A 1 73 ? -13.360 1.779 2.416 1.00 89.62 73 LEU A O 1
ATOM 620 N N . LEU A 1 74 ? -12.756 3.851 3.106 1.00 90.81 74 LEU A N 1
ATOM 621 C CA . LEU A 1 74 ? -13.261 3.759 4.473 1.00 90.81 74 LEU A CA 1
ATOM 622 C C . LEU A 1 74 ? -14.165 4.942 4.850 1.00 90.81 74 LEU A C 1
ATOM 624 O O . LEU A 1 74 ? -13.920 6.072 4.440 1.00 90.81 74 LEU A O 1
ATOM 628 N N . PRO A 1 75 ? -15.185 4.725 5.706 1.00 92.25 75 PRO A N 1
ATOM 629 C CA . PRO A 1 75 ? -15.972 5.823 6.256 1.00 92.25 75 PRO A CA 1
ATOM 630 C C . PRO A 1 75 ? -15.083 6.844 6.995 1.00 92.25 75 PRO A C 1
ATOM 632 O O . PRO A 1 75 ? -14.215 6.424 7.769 1.00 92.25 75 PRO A O 1
ATOM 635 N N . PRO A 1 76 ? -15.342 8.164 6.887 1.00 91.44 76 PRO A N 1
ATOM 636 C CA . PRO A 1 76 ? -14.458 9.197 7.444 1.00 91.44 76 PRO A CA 1
ATOM 637 C C . PRO A 1 76 ? -14.139 9.040 8.938 1.00 91.44 76 PRO A C 1
ATOM 639 O O . PRO A 1 76 ? -13.016 9.269 9.378 1.00 91.44 76 PRO A O 1
ATOM 642 N N . HIS A 1 77 ? -15.112 8.592 9.734 1.00 90.88 77 HIS A N 1
ATOM 643 C CA . HIS A 1 77 ? -14.936 8.377 11.173 1.00 90.88 77 HIS A CA 1
ATOM 644 C C . HIS A 1 77 ? -14.036 7.170 11.506 1.00 90.88 77 HIS A C 1
ATOM 646 O O . HIS A 1 77 ? -13.368 7.176 12.538 1.00 90.88 77 HIS A O 1
ATOM 652 N N . VAL A 1 78 ? -14.004 6.145 10.644 1.00 94.00 78 VAL A N 1
ATOM 653 C CA . VAL A 1 78 ? -13.072 5.010 10.754 1.00 94.00 78 VAL A CA 1
ATOM 654 C C . VAL A 1 78 ? -11.671 5.487 10.400 1.00 94.00 78 VAL A C 1
ATOM 656 O O . VAL A 1 78 ? -10.736 5.277 11.171 1.00 94.00 78 VAL A O 1
ATOM 659 N N . LEU A 1 79 ? -11.544 6.180 9.265 1.00 93.31 79 LEU A N 1
ATOM 660 C CA . LEU A 1 79 ? -10.270 6.685 8.767 1.00 93.31 79 LEU A CA 1
ATOM 661 C C . LEU A 1 79 ? -9.604 7.629 9.777 1.00 93.31 79 LEU A C 1
ATOM 663 O O . LEU A 1 79 ? -8.424 7.470 10.065 1.00 93.31 79 LEU A O 1
ATOM 667 N N . ALA A 1 80 ? -10.361 8.541 10.394 1.00 92.75 80 ALA A N 1
ATOM 668 C CA . ALA A 1 80 ? -9.845 9.456 11.414 1.00 92.75 80 ALA A CA 1
ATOM 669 C C . ALA A 1 80 ? -9.229 8.731 12.627 1.00 92.75 80 ALA A C 1
ATOM 671 O O . ALA A 1 80 ? -8.185 9.146 13.132 1.00 92.75 80 ALA A O 1
ATOM 672 N N . LEU A 1 81 ? -9.841 7.633 13.087 1.00 94.94 81 LEU A N 1
ATOM 673 C CA . LEU A 1 81 ? -9.292 6.833 14.186 1.00 94.94 81 LEU A CA 1
ATOM 674 C C . LEU A 1 81 ? -8.036 6.072 13.775 1.00 94.94 81 LEU A C 1
ATOM 676 O O . LEU A 1 81 ? -7.073 6.051 14.538 1.00 94.94 81 LEU A O 1
ATOM 680 N N . ILE A 1 82 ? -8.034 5.480 12.579 1.00 95.50 82 ILE A N 1
ATOM 681 C CA . ILE A 1 82 ? -6.857 4.787 12.050 1.00 95.50 82 ILE A CA 1
ATOM 682 C C . ILE A 1 82 ? -5.697 5.765 11.884 1.00 95.50 82 ILE A C 1
ATOM 684 O O . ILE A 1 82 ? -4.610 5.472 12.364 1.00 95.50 82 ILE A O 1
ATOM 688 N N . ARG A 1 83 ? -5.925 6.942 11.288 1.00 94.62 83 ARG A N 1
ATOM 689 C CA . ARG A 1 83 ? -4.911 7.997 11.121 1.00 94.62 83 ARG A CA 1
ATOM 690 C C . ARG A 1 83 ? -4.276 8.403 12.447 1.00 94.62 83 ARG A C 1
ATOM 692 O O . ARG A 1 83 ? -3.061 8.548 12.528 1.00 94.62 83 ARG A O 1
ATOM 699 N N . LYS A 1 84 ? -5.086 8.543 13.498 1.00 94.56 84 LYS A N 1
ATOM 700 C CA . LYS A 1 84 ? -4.572 8.832 14.837 1.00 94.56 84 LYS A CA 1
ATOM 701 C C . LYS A 1 84 ? -3.710 7.682 15.374 1.00 94.56 84 LYS A C 1
ATOM 703 O O . LYS A 1 84 ? -2.591 7.916 15.817 1.00 94.56 84 LYS A O 1
ATOM 708 N N . ASP A 1 85 ? -4.215 6.452 15.316 1.00 94.62 85 ASP A N 1
ATOM 709 C CA . ASP A 1 85 ? -3.528 5.280 15.872 1.00 94.62 85 ASP A CA 1
ATOM 710 C C . ASP A 1 85 ? -2.214 4.970 15.140 1.00 94.62 85 ASP A C 1
ATOM 712 O O . ASP A 1 85 ? -1.198 4.703 15.773 1.00 94.62 85 ASP A O 1
ATOM 716 N N . VAL A 1 86 ? -2.190 5.052 13.807 1.00 93.38 86 VAL A N 1
ATOM 717 C CA . VAL A 1 86 ? -0.975 4.794 13.014 1.00 93.38 86 VAL A CA 1
ATOM 718 C C . VAL A 1 86 ? 0.083 5.884 13.174 1.00 93.38 86 VAL A C 1
ATOM 720 O O . VAL A 1 86 ? 1.273 5.570 13.126 1.00 93.38 86 VAL A O 1
ATOM 723 N N . ALA A 1 87 ? -0.319 7.133 13.421 1.00 93.50 87 ALA A N 1
ATOM 724 C CA . ALA A 1 87 ? 0.612 8.193 13.793 1.00 93.50 87 ALA A CA 1
ATOM 725 C C . ALA A 1 87 ? 1.286 7.876 15.138 1.00 93.50 87 ALA A C 1
ATOM 727 O O . ALA A 1 87 ? 2.509 7.898 15.235 1.00 93.50 87 ALA A O 1
ATOM 728 N N . GLU A 1 88 ? 0.509 7.481 16.150 1.00 92.12 88 GLU A N 1
ATOM 729 C CA . GLU A 1 88 ? 1.027 7.131 17.480 1.00 92.12 88 GLU A CA 1
ATOM 730 C C . GLU A 1 88 ? 1.866 5.836 17.469 1.00 92.12 88 GLU A C 1
ATOM 732 O O . GLU A 1 88 ? 2.895 5.747 18.138 1.00 92.12 88 GLU A O 1
ATOM 737 N N . ARG A 1 89 ? 1.451 4.826 16.696 1.00 88.19 89 ARG A N 1
ATOM 738 C CA . ARG A 1 89 ? 2.050 3.482 16.699 1.00 88.19 89 ARG A CA 1
ATOM 739 C C . ARG A 1 89 ? 3.228 3.318 15.743 1.00 88.19 89 ARG A C 1
ATOM 741 O O . ARG A 1 89 ? 4.139 2.542 16.033 1.00 88.19 89 ARG A O 1
ATOM 748 N N . PHE A 1 90 ? 3.189 3.981 14.590 1.00 87.31 90 PHE A N 1
ATOM 749 C CA . PHE A 1 90 ? 4.170 3.807 13.513 1.00 87.31 90 PHE A CA 1
ATOM 750 C C . PHE A 1 90 ? 4.898 5.101 13.141 1.00 87.31 90 PHE A C 1
ATOM 752 O O . PHE A 1 90 ? 5.782 5.056 12.286 1.00 87.31 90 PHE A O 1
ATOM 759 N N . GLY A 1 91 ? 4.547 6.234 13.761 1.00 90.00 91 GLY A N 1
ATOM 760 C CA . GLY A 1 91 ? 5.119 7.537 13.426 1.00 90.00 91 GLY A CA 1
ATOM 761 C C . GLY A 1 91 ? 4.741 8.009 12.024 1.00 90.00 91 GLY A C 1
ATOM 762 O O . GLY A 1 91 ? 5.521 8.725 11.410 1.00 90.00 91 GLY A O 1
ATOM 763 N N . MET A 1 92 ? 3.611 7.543 11.478 1.00 93.06 92 MET A N 1
ATOM 764 C CA . MET A 1 92 ? 3.126 7.957 10.159 1.00 93.06 92 MET A CA 1
ATOM 765 C C . MET A 1 92 ? 2.633 9.403 10.203 1.00 93.06 92 MET A C 1
ATOM 767 O O . MET A 1 92 ? 1.766 9.729 11.013 1.00 93.06 92 MET A O 1
ATOM 771 N N . GLU A 1 93 ? 3.148 10.247 9.311 1.00 89.56 93 GLU A N 1
ATOM 772 C CA . GLU A 1 93 ? 2.754 11.654 9.225 1.00 89.56 93 GLU A CA 1
ATOM 773 C C . GLU A 1 93 ? 1.942 11.903 7.953 1.00 89.56 93 GLU A C 1
ATOM 775 O O . GLU A 1 93 ? 2.301 11.381 6.895 1.00 89.56 93 GLU A O 1
ATOM 780 N N . PRO A 1 94 ? 0.867 12.707 8.014 1.00 89.75 94 PRO A N 1
ATOM 781 C CA . PRO A 1 94 ? 0.090 13.048 6.831 1.00 89.75 94 PRO A CA 1
ATOM 782 C C . PRO A 1 94 ? 0.964 13.626 5.716 1.00 89.75 94 PRO A C 1
ATOM 784 O O . PRO A 1 94 ? 1.870 14.418 5.965 1.00 89.75 94 PRO A O 1
ATOM 787 N N . ARG A 1 95 ? 0.637 13.265 4.477 1.00 89.62 95 ARG A N 1
ATOM 788 C CA . ARG A 1 95 ? 1.266 13.720 3.231 1.00 89.62 95 ARG A CA 1
ATOM 789 C C . ARG A 1 95 ? 2.745 13.375 3.074 1.00 89.62 95 ARG A C 1
ATOM 791 O O . ARG A 1 95 ? 3.375 13.854 2.137 1.00 89.62 95 ARG A O 1
ATOM 798 N N . MET A 1 96 ? 3.288 12.520 3.937 1.00 89.62 96 MET A N 1
ATOM 799 C CA . MET A 1 96 ? 4.673 12.078 3.851 1.00 89.62 96 MET A CA 1
ATOM 800 C C . MET A 1 96 ? 4.746 10.572 3.611 1.00 89.62 96 MET A C 1
ATOM 802 O O . MET A 1 96 ? 4.312 9.767 4.431 1.00 89.62 96 MET A O 1
ATOM 806 N N . MET A 1 97 ? 5.337 10.191 2.481 1.00 90.81 97 MET A N 1
ATOM 807 C CA . MET A 1 97 ? 5.601 8.794 2.145 1.00 90.81 97 MET A CA 1
ATOM 808 C C . MET A 1 97 ? 6.929 8.348 2.741 1.00 90.81 97 MET A 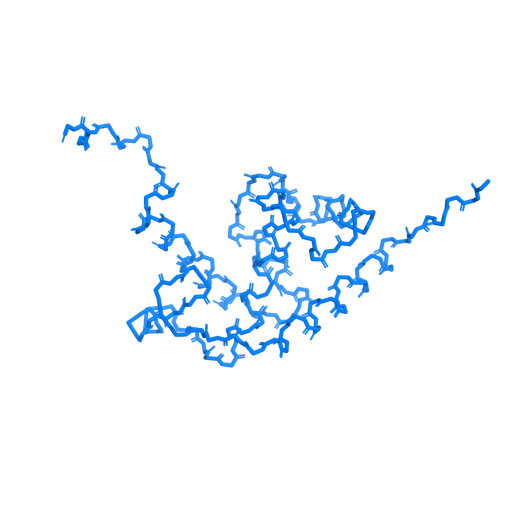C 1
ATOM 810 O O . MET A 1 97 ? 7.936 9.044 2.642 1.00 90.81 97 MET A O 1
ATOM 814 N N . CYS A 1 98 ? 6.954 7.157 3.334 1.00 93.69 98 CYS A N 1
ATOM 815 C CA . CYS A 1 98 ? 8.181 6.573 3.859 1.00 93.69 98 CYS A CA 1
ATOM 816 C C . CYS A 1 98 ? 8.163 5.053 3.718 1.00 93.69 98 CYS A C 1
ATOM 818 O O . CYS A 1 98 ? 7.273 4.371 4.232 1.00 93.69 98 CYS A O 1
ATOM 820 N N . HIS A 1 99 ? 9.201 4.503 3.085 1.00 93.19 99 HIS A N 1
ATOM 821 C CA . HIS A 1 99 ? 9.287 3.065 2.832 1.00 93.19 99 HIS A CA 1
ATOM 822 C C . HIS A 1 99 ? 9.221 2.242 4.130 1.00 93.19 99 HIS A C 1
ATOM 824 O O . HIS A 1 99 ? 8.519 1.235 4.190 1.00 93.19 99 HIS A O 1
ATOM 830 N N . THR A 1 100 ? 9.884 2.683 5.207 1.00 93.69 100 THR A N 1
ATOM 831 C CA . THR A 1 100 ? 9.895 1.953 6.487 1.00 93.69 100 THR A CA 1
ATOM 832 C C . THR A 1 100 ? 8.522 1.980 7.166 1.00 93.69 100 THR A C 1
ATOM 834 O O . THR A 1 100 ? 8.105 0.984 7.766 1.00 93.69 100 THR A O 1
ATOM 837 N N . GLN A 1 101 ? 7.787 3.089 7.051 1.00 95.31 101 GLN A N 1
ATOM 838 C CA . GLN A 1 101 ? 6.416 3.183 7.556 1.00 95.31 101 GLN A CA 1
ATOM 839 C C . GLN A 1 101 ? 5.484 2.257 6.771 1.00 95.31 101 GLN A C 1
ATOM 841 O O . GLN A 1 101 ? 4.746 1.485 7.386 1.00 95.31 101 GLN A O 1
ATOM 846 N N . PHE A 1 102 ? 5.575 2.251 5.437 1.00 96.69 102 PHE A N 1
ATOM 847 C CA . PHE A 1 102 ? 4.799 1.327 4.611 1.00 96.69 102 PHE A CA 1
ATOM 848 C C . PHE A 1 102 ? 5.124 -0.139 4.924 1.00 96.69 102 PHE A C 1
ATOM 850 O O . PHE A 1 102 ? 4.218 -0.947 5.105 1.00 96.69 102 PHE A O 1
ATOM 857 N N . GLU A 1 103 ? 6.402 -0.496 5.067 1.00 96.50 103 GLU A N 1
ATOM 858 C CA . GLU A 1 103 ? 6.814 -1.849 5.455 1.00 96.50 103 GLU A CA 1
ATOM 859 C C . GLU A 1 103 ? 6.211 -2.285 6.798 1.00 96.50 103 GLU A C 1
ATOM 861 O O . GLU A 1 103 ? 5.850 -3.451 6.962 1.00 96.50 103 GLU A O 1
ATOM 866 N N . ASN A 1 104 ? 6.103 -1.376 7.772 1.00 94.94 104 ASN A N 1
ATOM 867 C CA . ASN A 1 104 ? 5.487 -1.668 9.066 1.00 94.94 104 ASN A CA 1
ATOM 868 C C . ASN A 1 104 ? 3.964 -1.775 8.976 1.00 94.94 104 ASN A C 1
ATOM 870 O O . ASN A 1 104 ? 3.389 -2.688 9.569 1.00 94.94 104 ASN A O 1
ATOM 874 N N . PHE A 1 105 ? 3.326 -0.907 8.195 1.00 96.00 105 PHE A N 1
ATOM 875 C CA . PHE A 1 105 ? 1.894 -0.962 7.930 1.00 96.00 105 PHE A CA 1
ATOM 876 C C . PHE A 1 105 ? 1.496 -2.255 7.198 1.00 96.00 105 PHE A C 1
ATOM 878 O O . PHE A 1 105 ? 0.584 -2.965 7.616 1.00 96.00 105 PHE A O 1
ATOM 885 N N . ALA A 1 106 ? 2.241 -2.641 6.161 1.00 97.25 106 ALA A N 1
ATOM 886 C CA . ALA A 1 106 ? 1.969 -3.824 5.347 1.00 97.25 106 ALA A CA 1
ATOM 887 C C . ALA A 1 106 ? 2.030 -5.142 6.148 1.00 97.25 106 ALA A C 1
ATOM 889 O O . ALA A 1 106 ? 1.287 -6.086 5.854 1.00 97.25 106 ALA A O 1
ATOM 890 N N . LYS A 1 107 ? 2.851 -5.206 7.209 1.00 96.44 107 LYS A N 1
ATOM 891 C CA . LYS A 1 107 ? 2.920 -6.371 8.114 1.00 96.44 107 LYS A CA 1
ATOM 892 C C . LYS A 1 107 ? 1.584 -6.684 8.778 1.00 96.44 107 LYS A C 1
ATOM 894 O O . LYS A 1 107 ? 1.309 -7.852 9.040 1.00 96.44 107 LYS A O 1
ATOM 899 N N . ILE A 1 108 ? 0.746 -5.674 9.018 1.00 95.62 108 ILE A N 1
ATOM 900 C CA . ILE A 1 108 ? -0.580 -5.840 9.629 1.00 95.62 108 ILE A CA 1
ATOM 901 C C . ILE A 1 108 ? -1.456 -6.755 8.756 1.00 95.62 108 ILE A C 1
ATOM 903 O O . ILE A 1 108 ? -2.268 -7.521 9.266 1.00 95.62 108 ILE A O 1
ATOM 907 N N . PHE A 1 109 ? -1.220 -6.764 7.443 1.00 96.88 109 PHE A N 1
ATOM 908 C CA . PHE A 1 109 ? -1.927 -7.596 6.470 1.00 96.88 109 PHE A CA 1
ATOM 909 C C . PHE A 1 109 ? -1.199 -8.897 6.108 1.00 96.88 109 PHE A C 1
ATOM 911 O O . PHE A 1 109 ? -1.608 -9.583 5.172 1.00 96.88 109 PHE A O 1
ATOM 918 N N . GLY A 1 110 ? -0.118 -9.241 6.815 1.00 96.81 110 GLY A N 1
ATOM 919 C CA . GLY A 1 110 ? 0.682 -10.436 6.538 1.00 96.81 110 GLY A CA 1
ATOM 920 C C . GLY A 1 110 ? 1.583 -10.323 5.305 1.00 96.81 110 GLY A C 1
ATOM 921 O O . GLY A 1 110 ? 2.109 -11.333 4.839 1.00 96.81 110 GLY A O 1
ATOM 922 N N . ILE A 1 111 ? 1.788 -9.117 4.767 1.00 98.19 111 ILE A N 1
ATOM 923 C CA . ILE A 1 111 ? 2.703 -8.901 3.644 1.00 98.19 111 ILE A CA 1
ATOM 924 C C . ILE A 1 111 ? 4.139 -8.926 4.168 1.00 98.19 111 ILE A C 1
ATOM 926 O O . ILE A 1 111 ? 4.478 -8.277 5.160 1.00 98.19 111 ILE A O 1
ATOM 930 N N . SER A 1 112 ? 5.004 -9.682 3.489 1.00 97.38 112 SER A N 1
ATOM 931 C CA . SER A 1 112 ? 6.412 -9.760 3.871 1.00 97.38 112 SER A CA 1
ATOM 932 C C . SER A 1 112 ? 7.108 -8.408 3.696 1.00 97.38 112 SER A C 1
ATOM 934 O O . SER A 1 112 ? 6.835 -7.671 2.745 1.00 97.38 112 SER A O 1
ATOM 936 N N . ARG A 1 113 ? 8.086 -8.118 4.562 1.00 96.75 113 ARG A N 1
ATOM 937 C CA . ARG A 1 113 ? 8.906 -6.901 4.461 1.00 96.75 113 ARG A CA 1
ATOM 938 C C . ARG A 1 113 ? 9.539 -6.748 3.073 1.00 96.75 113 ARG A C 1
ATOM 940 O O . ARG A 1 113 ? 9.517 -5.662 2.514 1.00 96.75 113 ARG A O 1
ATOM 947 N N . ARG A 1 114 ? 10.048 -7.840 2.486 1.00 97.31 114 ARG A N 1
ATOM 948 C CA . ARG A 1 114 ? 10.670 -7.835 1.150 1.00 97.31 114 ARG A CA 1
ATOM 949 C C . ARG A 1 114 ? 9.677 -7.490 0.037 1.00 97.31 114 ARG A C 1
ATOM 951 O O . ARG A 1 114 ? 10.058 -6.826 -0.926 1.00 97.31 114 ARG A O 1
ATOM 958 N N . THR A 1 115 ? 8.435 -7.957 0.138 1.00 98.12 115 THR A N 1
ATOM 959 C CA . THR A 1 115 ? 7.380 -7.635 -0.835 1.00 98.12 115 THR A CA 1
ATOM 960 C C . THR A 1 115 ? 6.954 -6.177 -0.705 1.00 98.12 115 THR A C 1
ATOM 962 O O . THR A 1 115 ? 6.888 -5.486 -1.715 1.00 98.12 115 THR A O 1
ATOM 965 N N . ALA A 1 116 ? 6.729 -5.700 0.524 1.00 98.31 116 ALA A N 1
ATOM 966 C CA . ALA A 1 116 ? 6.368 -4.308 0.781 1.00 98.31 116 ALA A CA 1
ATOM 967 C C . ALA A 1 116 ? 7.467 -3.341 0.312 1.00 98.31 116 ALA A C 1
ATOM 969 O O . ALA A 1 116 ? 7.179 -2.395 -0.412 1.00 98.31 116 ALA A O 1
ATOM 970 N N . HIS A 1 117 ? 8.727 -3.638 0.641 1.00 97.69 117 HIS A N 1
ATOM 971 C CA . HIS A 1 117 ? 9.877 -2.855 0.201 1.00 97.69 117 HIS A CA 1
ATOM 972 C C . HIS A 1 117 ? 9.937 -2.744 -1.326 1.00 97.69 117 HIS A C 1
ATOM 974 O O . HIS A 1 117 ? 9.951 -1.650 -1.873 1.00 97.69 117 HIS A O 1
ATOM 980 N N . ALA A 1 118 ? 9.915 -3.876 -2.037 1.00 97.94 118 ALA A N 1
ATOM 981 C CA . ALA A 1 118 ? 10.011 -3.844 -3.493 1.00 97.94 118 ALA A CA 1
ATOM 982 C C . ALA A 1 118 ? 8.818 -3.174 -4.167 1.00 97.94 118 ALA A C 1
ATOM 984 O O . ALA A 1 118 ? 9.004 -2.534 -5.196 1.00 97.94 118 ALA A O 1
ATOM 985 N N . TRP A 1 119 ? 7.619 -3.294 -3.595 1.00 98.25 119 TRP A N 1
ATOM 986 C CA . TRP A 1 119 ? 6.468 -2.547 -4.086 1.00 98.25 119 TRP A CA 1
ATOM 987 C C . TRP A 1 119 ? 6.657 -1.038 -3.919 1.00 98.25 119 TRP A C 1
ATOM 989 O O . TRP A 1 119 ? 6.415 -0.296 -4.864 1.00 98.25 119 TRP A O 1
ATOM 999 N N . PHE A 1 120 ? 7.139 -0.591 -2.756 1.00 97.69 120 PHE A N 1
ATOM 1000 C CA . PHE A 1 120 ? 7.402 0.826 -2.506 1.00 97.69 120 PHE A CA 1
ATOM 1001 C C . PHE A 1 120 ? 8.414 1.392 -3.508 1.00 97.69 120 PHE A C 1
ATOM 1003 O O . PHE A 1 120 ? 8.121 2.378 -4.174 1.00 97.69 120 PHE A O 1
ATOM 1010 N N . ILE A 1 121 ? 9.550 0.711 -3.697 1.00 97.25 121 ILE A N 1
ATOM 1011 C CA . ILE A 1 121 ? 10.576 1.134 -4.663 1.00 97.25 121 ILE A CA 1
ATOM 1012 C C . ILE A 1 121 ? 10.037 1.103 -6.102 1.00 97.25 121 ILE A C 1
ATOM 1014 O O . ILE A 1 121 ? 10.329 1.997 -6.892 1.00 97.25 121 ILE A O 1
ATOM 1018 N N . LYS A 1 122 ? 9.216 0.105 -6.461 1.00 97.19 122 LYS A N 1
ATOM 1019 C CA . LYS A 1 122 ? 8.545 0.067 -7.770 1.00 97.19 122 LYS A CA 1
ATOM 1020 C C . LYS A 1 122 ? 7.643 1.284 -7.962 1.00 97.19 122 LYS A C 1
ATOM 1022 O O . LYS A 1 122 ? 7.614 1.849 -9.054 1.00 97.19 122 LYS A O 1
ATOM 1027 N N . HIS A 1 123 ? 6.888 1.667 -6.935 1.00 96.50 123 HIS A N 1
ATOM 1028 C CA . HIS A 1 123 ? 6.015 2.833 -6.999 1.00 96.50 123 HIS A CA 1
ATOM 1029 C C . HIS A 1 123 ? 6.818 4.129 -7.158 1.00 96.50 123 HIS A C 1
ATOM 1031 O O . HIS A 1 123 ? 6.503 4.917 -8.042 1.00 96.50 123 HIS A O 1
ATOM 1037 N N . GLU A 1 124 ? 7.900 4.313 -6.393 1.00 94.75 124 GLU A N 1
ATOM 1038 C CA . GLU A 1 124 ? 8.814 5.454 -6.569 1.00 94.75 124 GLU A CA 1
ATOM 1039 C C . GLU A 1 124 ? 9.390 5.501 -7.989 1.00 94.75 124 GLU A C 1
ATOM 1041 O O . GLU A 1 124 ? 9.351 6.540 -8.645 1.00 94.75 124 GLU A O 1
ATOM 1046 N N . PHE A 1 125 ? 9.829 4.358 -8.524 1.00 94.75 125 PHE A N 1
ATOM 1047 C CA . PHE A 1 125 ? 10.287 4.267 -9.911 1.00 94.75 125 PHE A CA 1
ATOM 1048 C C . PHE A 1 125 ? 9.206 4.699 -10.916 1.00 94.75 125 PHE A C 1
ATOM 1050 O O . PHE A 1 125 ? 9.497 5.409 -11.881 1.00 94.75 125 PHE A O 1
ATOM 1057 N N . TRP A 1 126 ? 7.949 4.304 -10.695 1.00 95.69 126 TRP A N 1
ATOM 1058 C CA . TRP A 1 126 ? 6.829 4.767 -11.512 1.00 95.69 126 TRP A CA 1
ATOM 1059 C C . TRP A 1 126 ? 6.611 6.283 -11.383 1.00 95.69 126 TRP A C 1
ATOM 1061 O O . TRP A 1 126 ? 6.454 6.939 -12.415 1.00 95.69 126 TRP A O 1
ATOM 1071 N N . CYS A 1 127 ? 6.664 6.852 -10.172 1.00 93.44 127 CYS A N 1
ATOM 1072 C CA . CYS A 1 127 ? 6.536 8.296 -9.947 1.00 93.44 127 CYS A CA 1
ATOM 1073 C C . CYS A 1 127 ? 7.586 9.086 -10.732 1.00 93.44 127 CYS A C 1
ATOM 1075 O O . CYS A 1 127 ? 7.237 10.043 -11.425 1.00 93.44 127 CYS A O 1
ATOM 1077 N N . VAL A 1 128 ? 8.848 8.650 -10.685 1.00 92.56 128 VAL A N 1
ATOM 1078 C CA . VAL A 1 128 ? 9.951 9.253 -11.448 1.00 92.56 128 VAL A CA 1
ATOM 1079 C C . VAL A 1 128 ? 9.676 9.169 -12.947 1.00 92.56 128 VAL A C 1
ATOM 1081 O O . VAL A 1 128 ? 9.690 10.173 -13.652 1.00 92.56 128 VAL A O 1
ATOM 1084 N N . ARG A 1 129 ? 9.327 7.980 -13.453 1.00 91.62 129 ARG A N 1
ATOM 1085 C CA . ARG A 1 129 ? 9.068 7.761 -14.885 1.00 91.62 129 ARG A CA 1
ATOM 1086 C C . ARG A 1 129 ? 7.871 8.563 -15.417 1.00 91.62 129 ARG A C 1
ATOM 1088 O O . ARG A 1 129 ? 7.766 8.776 -16.623 1.00 91.62 129 ARG A O 1
ATOM 1095 N N . ARG A 1 130 ? 6.949 8.971 -14.542 1.00 91.75 130 ARG A N 1
ATOM 1096 C CA . ARG A 1 130 ? 5.781 9.802 -14.874 1.00 91.75 130 ARG A CA 1
ATOM 1097 C C . ARG A 1 130 ? 5.997 11.296 -14.625 1.00 91.75 130 ARG A C 1
ATOM 1099 O O . ARG A 1 130 ? 5.074 12.055 -14.905 1.00 91.75 130 ARG A O 1
ATOM 1106 N N . GLY A 1 131 ? 7.164 11.706 -14.124 1.00 89.12 131 GLY A N 1
ATOM 1107 C CA . GLY A 1 131 ? 7.447 13.099 -13.763 1.00 89.12 131 GLY A CA 1
ATOM 1108 C C . GLY A 1 131 ? 6.607 13.606 -12.586 1.00 89.12 131 GLY A C 1
ATOM 1109 O O . GLY A 1 131 ? 6.332 14.795 -12.498 1.00 89.12 131 GLY A O 1
ATOM 1110 N N . ILE A 1 132 ? 6.135 12.704 -11.719 1.00 89.00 132 ILE A N 1
ATOM 1111 C CA . ILE A 1 132 ? 5.381 13.053 -10.502 1.00 89.00 132 ILE A CA 1
ATOM 1112 C C . ILE A 1 132 ? 6.344 13.455 -9.384 1.00 89.00 132 ILE A C 1
ATOM 1114 O O . ILE A 1 132 ? 6.051 14.355 -8.601 1.00 89.00 132 ILE A O 1
ATOM 1118 N N . GLN A 1 133 ? 7.482 12.768 -9.305 1.00 84.25 133 GLN A N 1
ATOM 1119 C CA . GLN A 1 133 ? 8.555 13.095 -8.379 1.00 84.25 133 GLN A CA 1
ATOM 1120 C C . GLN A 1 133 ? 9.538 14.032 -9.080 1.00 84.25 133 GLN A C 1
ATOM 1122 O O . GLN A 1 133 ? 10.103 13.648 -10.101 1.00 84.25 133 GLN A O 1
ATOM 1127 N N . GLY A 1 134 ? 9.696 15.238 -8.536 1.00 75.00 134 GLY A N 1
ATOM 1128 C CA . GLY A 1 134 ? 10.739 16.183 -8.929 1.00 75.00 134 GLY A CA 1
ATOM 1129 C C . GLY A 1 134 ? 11.880 16.184 -7.917 1.00 75.00 134 GLY A C 1
ATOM 1130 O O . GLY A 1 134 ? 11.691 15.796 -6.758 1.00 75.00 134 GLY A O 1
ATOM 1131 N N . TYR A 1 135 ? 13.046 16.615 -8.368 1.00 80.00 135 TYR A N 1
ATOM 1132 C CA . TYR A 1 135 ? 14.250 16.777 -7.568 1.00 80.00 135 TYR A CA 1
ATOM 1133 C C . TYR A 1 135 ? 14.648 18.252 -7.515 1.00 80.00 135 TYR A C 1
ATOM 1135 O O . TYR A 1 135 ? 14.408 19.005 -8.453 1.00 80.00 135 TYR A O 1
ATOM 1143 N N . ASP A 1 136 ? 15.243 18.681 -6.401 1.00 76.94 136 ASP A N 1
ATOM 1144 C CA . ASP A 1 136 ? 15.640 20.084 -6.208 1.00 76.94 136 ASP A CA 1
ATOM 1145 C C . ASP A 1 136 ? 16.728 20.536 -7.203 1.00 76.94 136 ASP A C 1
ATOM 1147 O O . ASP A 1 136 ? 16.940 21.733 -7.373 1.00 76.94 136 ASP A O 1
ATOM 1151 N N . ASP A 1 137 ? 17.427 19.591 -7.841 1.00 80.00 137 ASP A N 1
ATOM 1152 C CA . ASP A 1 137 ? 18.403 19.813 -8.909 1.00 80.00 137 ASP A CA 1
ATOM 1153 C C . ASP A 1 137 ? 17.838 19.581 -10.321 1.00 80.00 137 ASP A C 1
ATOM 1155 O O . ASP A 1 137 ? 18.589 19.695 -11.291 1.00 80.00 137 ASP A O 1
ATOM 1159 N N . ASP A 1 138 ? 16.525 19.352 -10.462 1.00 67.12 138 ASP A N 1
ATOM 1160 C CA . ASP A 1 138 ? 15.810 19.425 -11.745 1.00 67.12 138 ASP A CA 1
ATOM 1161 C C . ASP A 1 138 ? 15.646 20.897 -12.198 1.00 67.12 138 ASP A C 1
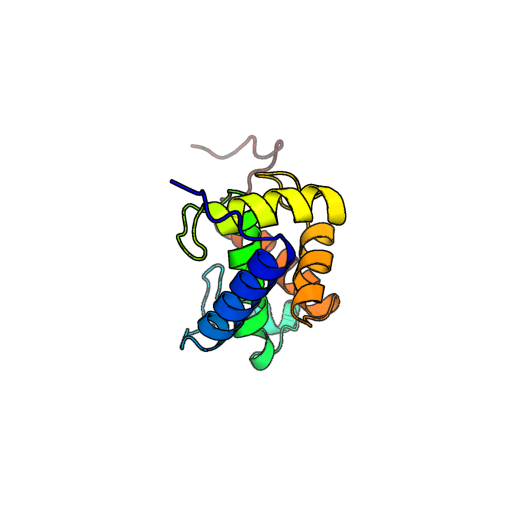ATOM 1163 O O . ASP A 1 138 ? 14.575 21.346 -12.604 1.00 67.12 138 ASP A O 1
ATOM 1167 N N . ASP A 1 139 ? 16.724 21.675 -12.137 1.00 62.09 139 ASP A N 1
ATOM 1168 C CA . 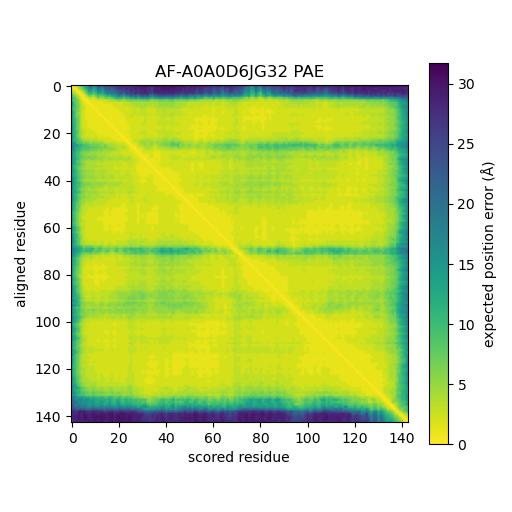ASP A 1 139 ? 16.847 23.005 -12.723 1.00 62.09 139 ASP A CA 1
ATOM 1169 C C . ASP A 1 139 ? 17.584 22.877 -14.068 1.00 62.09 139 ASP A C 1
ATOM 1171 O O . ASP A 1 139 ? 18.752 23.229 -14.166 1.00 62.09 139 ASP A O 1
ATOM 1175 N N . GLU A 1 140 ? 16.933 22.329 -15.103 1.00 54.91 140 GLU A N 1
ATOM 1176 C CA . GLU A 1 140 ? 17.189 22.607 -16.534 1.00 54.91 140 GLU A CA 1
ATOM 1177 C C . GLU A 1 140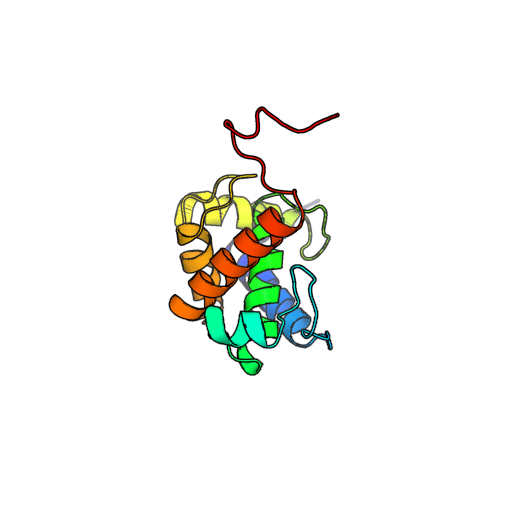 ? 16.327 21.689 -17.429 1.00 54.91 140 GLU A C 1
ATOM 1179 O O . GLU A 1 140 ? 16.148 20.512 -17.146 1.00 54.91 140 GLU A O 1
ATOM 1184 N N . PHE A 1 141 ? 15.833 22.231 -18.549 1.00 46.75 141 PHE A N 1
ATOM 1185 C CA . PHE A 1 141 ? 14.971 21.615 -19.588 1.00 46.75 141 PHE A CA 1
ATOM 1186 C C . PHE A 1 141 ? 13.446 21.802 -19.493 1.00 46.75 141 PHE A C 1
ATOM 1188 O O . PHE A 1 141 ? 12.678 20.938 -19.914 1.00 46.75 141 PHE A O 1
ATOM 1195 N N . LEU A 1 142 ? 12.993 23.000 -19.111 1.00 45.94 142 LEU A N 1
ATOM 1196 C CA . LEU A 1 142 ? 11.732 23.545 -19.636 1.00 45.94 142 LEU A CA 1
ATOM 1197 C C . LEU A 1 142 ? 12.017 24.704 -20.607 1.00 45.94 142 LEU A C 1
ATOM 1199 O O . LEU A 1 142 ? 11.990 25.873 -20.227 1.00 45.94 142 LEU A O 1
ATOM 1203 N N . TYR A 1 143 ? 12.289 24.340 -21.864 1.00 41.84 143 TYR A N 1
ATOM 1204 C CA . TYR A 1 143 ? 11.951 25.112 -23.067 1.00 41.84 143 TYR A CA 1
ATOM 1205 C C . TYR A 1 143 ? 11.297 24.174 -24.078 1.00 41.84 143 TYR A C 1
ATOM 1207 O O . TYR A 1 143 ? 11.855 23.073 -24.292 1.00 41.84 143 TYR A O 1
#

Radius of gyration: 16.66 Å; Cα contacts (8 Å, |Δi|>4): 127; chains: 1; bounding box: 47×39×44 Å

Organism: NCBI:txid1608628

Foldseek 3Di:
DDPPQDDLVNLVVQVLVLLVVQLPDDDAQDDQDLLHAHPVLCVVLVADPNCSSLLSSLVVLLCVLLVNDPDPSDDPSSSVSVNVVLCVPQVRHRPDDDLSSQLVSSVSVVDHSSNSNSSSVSNVVSCVVVVVDDDPPPPDDDD